Protein AF-A0A3D4S8Q7-F1 (afdb_monomer_lite)

pLDDT: mean 70.91, std 9.89, range [42.59, 83.94]

Sequence (86 aa):
MADRIRRCRDRQEMEHVVDDYVTLGYKITSRGEDSVTLRQIKPHDKHLFVFLVFGWWTCGLANLIYAAIPRYGEEVFVKVDNADGN

Radius of gyration: 35.45 Å; chains: 1; bounding box: 61×17×107 Å

Foldseek 3Di:
DQPDDDADPDPVRVVVVVVVVVVVQWDFPDDDPRDTDTHHDDPPPPVVVVCVVVVVVVVVVVVVVVVVPDPPDDPDDDDDPPPDDD

Structure (mmCIF, N/CA/C/O backbone):
data_AF-A0A3D4S8Q7-F1
#
_entry.id   AF-A0A3D4S8Q7-F1
#
loop_
_atom_site.group_PDB
_atom_site.id
_atom_site.type_symbol
_atom_site.label_atom_id
_atom_site.label_alt_id
_atom_site.label_comp_id
_atom_site.label_asym_id
_atom_site.label_entity_id
_atom_site.label_seq_id
_atom_site.pdbx_PDB_ins_code
_atom_site.Cartn_x
_atom_site.Cartn_y
_atom_site.Cartn_z
_atom_site.occupancy
_atom_site.B_iso_or_equiv
_atom_site.auth_seq_id
_atom_site.auth_comp_id
_atom_site.auth_asym_id
_atom_site.auth_atom_id
_atom_site.pdbx_PDB_model_num
ATOM 1 N N . MET A 1 1 ? -0.851 5.653 26.553 1.00 42.59 1 MET A N 1
ATOM 2 C CA . MET A 1 1 ? -2.036 6.278 27.180 1.00 42.59 1 MET A CA 1
ATOM 3 C C . MET A 1 1 ? -3.264 5.839 26.401 1.00 42.59 1 MET A C 1
ATOM 5 O O . MET A 1 1 ? -3.185 5.799 25.180 1.00 42.59 1 MET A O 1
ATOM 9 N N . ALA A 1 2 ? -4.330 5.411 27.081 1.00 51.56 2 ALA A N 1
ATOM 10 C CA . ALA A 1 2 ? -5.570 4.996 26.425 1.00 51.56 2 ALA A CA 1
ATOM 11 C C . ALA A 1 2 ? -6.347 6.240 25.969 1.00 51.56 2 ALA A C 1
ATOM 13 O O . ALA A 1 2 ? -6.654 7.098 26.789 1.00 51.56 2 ALA A O 1
ATOM 14 N N . ASP A 1 3 ? -6.631 6.333 24.671 1.00 58.38 3 ASP A N 1
ATOM 15 C CA . ASP A 1 3 ? -7.230 7.512 24.024 1.00 58.38 3 ASP A CA 1
ATOM 16 C C . ASP A 1 3 ? -8.723 7.702 24.375 1.00 58.38 3 ASP A C 1
ATOM 18 O O . ASP A 1 3 ? -9.255 8.806 24.330 1.00 58.38 3 ASP A O 1
ATOM 22 N N . ARG A 1 4 ? -9.409 6.631 24.806 1.00 66.81 4 ARG A N 1
ATOM 23 C CA . ARG A 1 4 ? -10.813 6.668 25.237 1.00 66.81 4 ARG A CA 1
ATOM 24 C C . ARG A 1 4 ? -11.089 5.585 26.279 1.00 66.81 4 ARG A C 1
ATOM 26 O O . ARG A 1 4 ? -10.848 4.409 26.021 1.00 66.81 4 ARG A O 1
ATOM 33 N N . ILE A 1 5 ? -11.617 5.974 27.441 1.00 69.00 5 ILE A N 1
ATOM 34 C CA . ILE A 1 5 ? -12.008 5.050 28.517 1.00 69.00 5 ILE A CA 1
ATOM 35 C C . ILE A 1 5 ? -13.537 4.976 28.553 1.00 69.00 5 ILE A C 1
ATOM 37 O O . ILE A 1 5 ? -14.197 5.973 28.845 1.00 69.00 5 ILE A O 1
ATOM 41 N N . ARG A 1 6 ? -14.106 3.802 28.263 1.00 67.88 6 ARG A N 1
ATOM 42 C CA . ARG A 1 6 ? -15.537 3.521 28.453 1.00 67.88 6 ARG A CA 1
ATOM 43 C C . ARG A 1 6 ? -15.707 2.760 29.765 1.00 67.88 6 ARG A C 1
ATOM 45 O O . ARG A 1 6 ? -15.131 1.691 29.923 1.00 67.88 6 ARG A O 1
ATOM 52 N N . ARG A 1 7 ? -16.463 3.328 30.708 1.00 71.00 7 ARG A N 1
ATOM 53 C CA . ARG A 1 7 ? -16.813 2.658 31.969 1.00 71.00 7 ARG A CA 1
ATOM 54 C C . ARG A 1 7 ? -18.082 1.844 31.741 1.00 71.00 7 ARG A C 1
ATOM 56 O O . ARG A 1 7 ? -19.069 2.418 31.289 1.00 71.00 7 ARG A O 1
ATOM 63 N N . CYS A 1 8 ? -18.028 0.547 32.023 1.00 70.81 8 CYS A N 1
ATOM 64 C CA . CYS A 1 8 ? -19.196 -0.332 32.000 1.00 70.81 8 CYS A CA 1
ATOM 65 C C . CYS A 1 8 ? -19.683 -0.537 33.437 1.00 70.81 8 CYS A C 1
ATOM 67 O O . CYS A 1 8 ? -18.879 -0.472 34.371 1.00 70.81 8 CYS A O 1
ATOM 69 N N . ARG A 1 9 ? -20.992 -0.712 33.627 1.00 66.62 9 ARG A N 1
ATOM 70 C CA . ARG A 1 9 ? -21.590 -0.830 34.973 1.00 66.62 9 ARG A CA 1
ATOM 71 C C . ARG A 1 9 ? -21.595 -2.260 35.511 1.00 66.62 9 ARG A C 1
ATOM 73 O O . ARG A 1 9 ? -21.649 -2.441 36.721 1.00 66.62 9 ARG A O 1
ATOM 80 N N . ASP A 1 10 ? -21.555 -3.232 34.606 1.00 75.81 10 ASP A N 1
ATOM 81 C CA . ASP A 1 10 ? -21.662 -4.656 34.896 1.00 75.81 10 ASP A CA 1
ATOM 82 C C . ASP A 1 10 ? -20.693 -5.471 34.023 1.00 75.81 10 ASP A C 1
ATOM 84 O O . ASP A 1 10 ? -20.315 -5.051 32.920 1.00 75.81 10 ASP A O 1
ATOM 88 N N . ARG A 1 11 ? -20.298 -6.652 34.508 1.00 75.31 11 ARG A N 1
ATOM 89 C CA . ARG A 1 11 ? -19.390 -7.564 33.800 1.00 75.31 11 ARG A CA 1
ATOM 90 C C . ARG A 1 11 ? -19.986 -8.058 32.482 1.00 75.31 11 ARG A C 1
ATOM 92 O O . ARG A 1 11 ? -19.255 -8.183 31.503 1.00 75.31 11 ARG A O 1
ATOM 99 N N . GLN A 1 12 ? -21.292 -8.293 32.434 1.00 77.75 12 GLN A N 1
ATOM 100 C CA . GLN A 1 12 ? -21.975 -8.734 31.223 1.00 77.75 12 GLN A CA 1
ATOM 101 C C . GLN A 1 12 ? -21.982 -7.626 30.157 1.00 77.75 12 GLN A C 1
ATOM 103 O O . GLN A 1 12 ? -21.736 -7.884 28.980 1.00 77.75 12 GLN A O 1
ATOM 108 N N . GLU A 1 13 ? -22.172 -6.369 30.572 1.00 77.31 13 GLU A N 1
ATOM 109 C CA . GLU A 1 13 ? -22.089 -5.203 29.682 1.00 77.31 13 GLU A CA 1
ATOM 110 C C . GLU A 1 13 ? -20.676 -5.047 29.097 1.00 77.31 13 GLU A C 1
ATOM 112 O O . GLU A 1 13 ? -20.521 -4.751 27.911 1.00 77.31 13 GLU A O 1
ATOM 117 N N . MET A 1 14 ? -19.638 -5.317 29.897 1.00 79.56 14 MET A N 1
ATOM 118 C CA . MET A 1 14 ? -18.250 -5.302 29.432 1.00 79.56 14 MET A CA 1
ATOM 119 C C . MET A 1 14 ? -17.992 -6.349 28.341 1.00 79.56 14 MET A C 1
ATOM 121 O O . MET A 1 14 ? -17.324 -6.036 27.357 1.00 79.56 14 MET A O 1
ATOM 125 N N . GLU A 1 15 ? -18.515 -7.568 28.483 1.00 79.56 15 GLU A N 1
ATOM 126 C CA . GLU A 1 15 ? -18.312 -8.627 27.485 1.00 79.56 15 GLU A CA 1
ATOM 127 C C . GLU A 1 15 ? -18.986 -8.302 26.149 1.00 79.56 15 GLU A C 1
ATOM 129 O O . GLU A 1 15 ? -18.346 -8.435 25.106 1.00 79.56 15 GLU A O 1
ATOM 134 N N . HIS A 1 16 ? -20.213 -7.775 26.175 1.00 83.81 16 HIS A N 1
ATOM 135 C CA . HIS A 1 16 ? -20.895 -7.320 24.960 1.00 83.81 16 HIS A CA 1
ATOM 136 C C . HIS A 1 16 ? -20.130 -6.202 24.247 1.00 83.81 16 HIS A C 1
ATOM 138 O O . HIS A 1 16 ? -19.930 -6.244 23.035 1.00 83.81 16 HIS A O 1
ATOM 144 N N . VAL A 1 17 ? -19.646 -5.218 25.004 1.00 82.06 17 VAL A N 1
ATOM 145 C CA . VAL A 1 17 ? -18.892 -4.094 24.442 1.00 82.06 17 VAL A CA 1
ATOM 146 C C . VAL A 1 17 ? -17.560 -4.554 23.845 1.00 82.06 17 VAL A C 1
ATOM 148 O O . VAL A 1 17 ? -17.132 -4.029 22.817 1.00 82.06 17 VAL A O 1
ATOM 151 N N . VAL A 1 18 ? -16.890 -5.522 24.472 1.00 83.88 18 VAL A N 1
ATOM 152 C CA . VAL A 1 18 ? -15.658 -6.112 23.934 1.00 83.88 18 VAL A CA 1
ATOM 153 C C . VAL A 1 18 ? -15.930 -6.827 22.614 1.00 83.88 18 VAL A C 1
ATOM 155 O O . VAL A 1 18 ? -15.159 -6.631 21.675 1.00 83.88 18 VAL A O 1
ATOM 158 N N . ASP A 1 19 ? -17.012 -7.596 22.525 1.00 83.94 19 ASP A N 1
ATOM 159 C CA . ASP A 1 19 ? -17.397 -8.311 21.304 1.00 83.94 19 ASP A CA 1
ATOM 160 C C . ASP A 1 19 ? -17.692 -7.351 20.137 1.00 83.94 19 ASP A C 1
ATOM 162 O O . ASP A 1 19 ? -17.149 -7.514 19.040 1.00 83.94 19 ASP A O 1
ATOM 166 N N . ASP A 1 20 ? -18.419 -6.260 20.404 1.00 83.94 20 ASP A N 1
ATOM 167 C CA . ASP A 1 20 ? -18.646 -5.181 19.433 1.00 83.94 20 ASP A CA 1
ATOM 168 C C . ASP A 1 20 ? -17.323 -4.587 18.926 1.00 83.94 20 ASP A C 1
ATOM 170 O O . ASP A 1 20 ? -17.118 -4.396 17.725 1.00 83.94 20 ASP A O 1
ATOM 174 N N . TYR A 1 21 ? -16.380 -4.300 19.829 1.00 81.00 21 TYR A N 1
ATOM 175 C CA . TYR A 1 21 ? -15.085 -3.746 19.434 1.00 81.00 21 TYR A CA 1
ATOM 176 C C . TYR A 1 21 ? -14.227 -4.746 18.655 1.00 81.00 21 TYR A C 1
ATOM 178 O O . TYR A 1 21 ? -13.535 -4.344 17.717 1.00 81.00 21 TYR A O 1
ATOM 186 N N . VAL A 1 22 ? -14.279 -6.032 18.998 1.00 81.12 22 VAL A N 1
ATOM 187 C CA . VAL A 1 22 ? -13.608 -7.089 18.232 1.00 81.12 22 VAL A CA 1
ATOM 188 C C . VAL A 1 22 ? -14.202 -7.191 16.827 1.00 81.12 22 VAL A C 1
ATOM 190 O O . VAL A 1 22 ? -13.444 -7.221 15.854 1.00 81.12 22 VAL A O 1
ATOM 193 N N . THR A 1 23 ? -15.529 -7.123 16.703 1.00 82.94 23 THR A N 1
ATOM 194 C CA . THR A 1 23 ? -16.243 -7.084 15.416 1.00 82.94 23 THR A CA 1
ATOM 195 C C . THR A 1 23 ? -15.853 -5.861 14.579 1.00 82.94 23 THR A C 1
ATOM 197 O O . THR A 1 23 ? -15.660 -5.963 13.369 1.00 82.94 23 THR A O 1
ATOM 200 N N . LEU A 1 24 ? -15.627 -4.711 15.219 1.00 77.44 24 LEU A N 1
ATOM 201 C CA . LEU A 1 24 ? -15.117 -3.492 14.577 1.00 77.44 24 LEU A CA 1
ATOM 202 C C . LEU A 1 24 ? -13.617 -3.557 14.213 1.00 77.44 24 LEU A C 1
ATOM 204 O O . LEU A 1 24 ? -13.057 -2.567 13.732 1.00 77.44 24 LEU A O 1
ATOM 208 N N . GLY A 1 25 ? -12.945 -4.689 14.444 1.00 72.50 25 GLY A N 1
ATOM 209 C CA . GLY A 1 25 ? -11.542 -4.907 14.081 1.00 72.50 25 GLY A CA 1
ATOM 210 C C . GLY A 1 25 ? -10.528 -4.436 15.130 1.00 72.50 25 GLY A C 1
ATOM 211 O O . GLY A 1 25 ? -9.344 -4.254 14.822 1.00 72.50 25 GLY A O 1
ATOM 212 N N . TYR A 1 26 ? -10.953 -4.217 16.375 1.00 76.62 26 TYR A N 1
ATOM 213 C CA . TYR A 1 26 ? -10.038 -3.958 17.484 1.00 76.62 26 TYR A CA 1
ATOM 214 C C . TYR A 1 26 ? -9.511 -5.286 18.041 1.00 76.62 26 TYR A C 1
ATOM 216 O O . TYR A 1 26 ? -10.254 -6.248 18.198 1.00 76.62 26 TYR A O 1
ATOM 224 N N 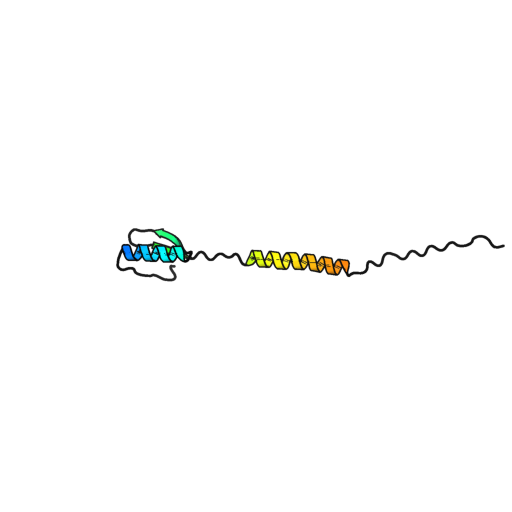. LYS A 1 27 ? -8.223 -5.349 18.394 1.00 76.62 27 LYS A N 1
ATOM 225 C CA . LYS A 1 27 ? -7.658 -6.498 19.118 1.00 76.62 27 LYS A CA 1
ATOM 226 C C . LYS A 1 27 ? -7.555 -6.220 20.609 1.00 76.62 27 LYS A C 1
ATOM 228 O O . LYS A 1 27 ? -7.120 -5.147 21.033 1.00 76.62 27 LYS A O 1
ATOM 233 N N . ILE A 1 28 ? -7.886 -7.233 21.402 1.00 79.06 28 ILE A N 1
ATOM 234 C CA . ILE A 1 28 ? -7.669 -7.239 22.849 1.00 79.06 28 ILE A CA 1
ATOM 235 C C . ILE A 1 28 ? -6.159 -7.265 23.103 1.00 79.06 28 ILE A C 1
ATOM 237 O O . ILE A 1 28 ? -5.450 -8.134 22.604 1.00 79.06 28 ILE A O 1
ATOM 241 N N . THR A 1 29 ? -5.663 -6.273 23.839 1.00 77.88 29 THR A N 1
ATOM 242 C CA . THR A 1 29 ? -4.239 -6.123 24.189 1.00 77.88 29 THR A CA 1
ATOM 243 C C . THR A 1 29 ? -3.967 -6.552 25.633 1.00 77.88 29 THR A C 1
ATOM 245 O O . THR A 1 29 ? -2.893 -7.064 25.921 1.00 77.88 29 THR A O 1
ATOM 248 N N . SER A 1 30 ? -4.932 -6.369 26.540 1.00 71.25 30 SER A N 1
ATOM 249 C CA . SER A 1 30 ? -4.858 -6.838 27.930 1.00 71.25 30 SER A CA 1
ATOM 250 C C . SER A 1 30 ? -6.266 -7.104 28.469 1.00 71.25 30 SER A C 1
ATOM 252 O O . SER A 1 30 ? -7.178 -6.325 28.180 1.00 71.25 30 SER A O 1
ATOM 254 N N . ARG A 1 31 ? -6.447 -8.192 29.227 1.00 69.94 31 ARG A N 1
ATOM 255 C CA . ARG A 1 31 ? -7.718 -8.595 29.850 1.00 69.94 31 ARG A CA 1
ATOM 256 C C . ARG A 1 31 ? -7.473 -8.882 31.332 1.00 69.94 31 ARG A C 1
ATOM 258 O O . ARG A 1 31 ? -6.824 -9.870 31.658 1.00 69.94 31 ARG A O 1
ATOM 265 N N . GLY A 1 32 ? -7.961 -8.006 32.203 1.00 73.75 32 GLY A N 1
ATOM 266 C CA . GLY A 1 32 ? -8.075 -8.232 33.644 1.00 73.75 32 GLY A CA 1
ATOM 267 C C . GLY A 1 32 ? -9.504 -8.619 34.036 1.00 73.75 32 GLY A C 1
ATOM 268 O O . GLY A 1 32 ? -10.391 -8.657 33.185 1.00 73.75 32 GLY A O 1
ATOM 269 N N . GLU A 1 33 ? -9.733 -8.887 35.323 1.00 63.78 33 GLU A N 1
ATOM 270 C CA . GLU A 1 33 ? -11.072 -9.213 35.848 1.00 63.78 33 GLU A CA 1
ATOM 271 C C . GLU A 1 33 ? -12.074 -8.058 35.706 1.00 63.78 33 GLU A C 1
ATOM 273 O O . GLU A 1 33 ? -13.236 -8.306 35.400 1.00 63.78 33 GLU A O 1
ATOM 278 N N . ASP A 1 34 ? -11.610 -6.814 35.858 1.00 66.75 34 ASP A N 1
ATOM 279 C CA . ASP A 1 34 ? -12.460 -5.611 35.867 1.00 66.75 34 ASP A CA 1
ATOM 280 C C . ASP A 1 34 ? -12.150 -4.633 34.715 1.00 66.75 34 ASP A C 1
ATOM 282 O O . ASP A 1 34 ? -12.797 -3.604 34.547 1.00 66.75 34 ASP A O 1
ATOM 286 N N . SER A 1 35 ? -11.128 -4.915 33.895 1.00 67.50 35 SER A N 1
ATOM 287 C CA . SER A 1 35 ? -10.735 -4.011 32.806 1.00 67.50 35 SER A CA 1
ATOM 288 C C . SER A 1 35 ? -10.219 -4.742 31.573 1.00 67.50 35 SER A C 1
ATOM 290 O O . SER A 1 35 ? -9.443 -5.693 31.660 1.00 67.50 35 SER A O 1
ATOM 292 N N . VAL A 1 36 ? -10.622 -4.264 30.393 1.00 75.50 36 VAL A N 1
ATOM 293 C CA . VAL A 1 36 ? -10.154 -4.772 29.099 1.00 75.50 36 VAL A CA 1
ATOM 294 C C . VAL A 1 36 ? -9.595 -3.620 28.277 1.00 75.50 36 VAL A C 1
ATOM 296 O O . VAL A 1 36 ? -10.251 -2.602 28.069 1.00 75.50 36 VAL A O 1
ATOM 299 N N . THR A 1 37 ? -8.362 -3.777 27.802 1.00 76.12 37 THR A N 1
ATOM 300 C CA . THR A 1 37 ? -7.710 -2.817 26.907 1.00 76.12 37 THR A CA 1
ATOM 301 C C . THR A 1 37 ? -7.793 -3.324 25.473 1.00 76.12 37 THR A C 1
ATOM 303 O O . THR A 1 37 ? -7.291 -4.406 25.162 1.00 76.12 37 THR A O 1
ATOM 306 N N . LEU A 1 38 ? -8.387 -2.523 24.591 1.00 73.81 38 LEU A N 1
ATOM 307 C CA . LEU A 1 38 ? -8.569 -2.810 23.168 1.00 73.81 38 LEU A CA 1
ATOM 308 C C . LEU A 1 38 ? -7.746 -1.828 22.331 1.00 73.81 38 LEU A C 1
ATOM 310 O O . LEU A 1 38 ? -7.721 -0.629 22.615 1.00 73.81 38 LEU A O 1
ATOM 314 N N . ARG A 1 39 ? -7.088 -2.317 21.280 1.00 75.75 39 ARG A N 1
ATOM 315 C CA . ARG A 1 39 ? -6.301 -1.500 20.350 1.00 75.75 39 ARG A CA 1
ATOM 316 C C . ARG A 1 39 ? -6.811 -1.687 18.927 1.00 75.75 39 ARG A C 1
ATOM 318 O O . ARG A 1 39 ? -6.931 -2.813 18.453 1.00 75.75 39 ARG A O 1
ATOM 325 N N . GLN A 1 40 ? -7.089 -0.580 18.239 1.00 71.12 40 GLN A N 1
ATOM 326 C CA . GLN A 1 40 ? -7.510 -0.612 16.839 1.00 71.12 40 GLN A CA 1
ATOM 327 C C . GLN A 1 40 ? -6.347 -1.064 15.956 1.00 71.12 40 GLN A C 1
ATOM 329 O O . GLN A 1 40 ? -5.266 -0.469 16.008 1.00 71.12 40 GLN A O 1
ATOM 334 N N . ILE A 1 41 ? -6.571 -2.075 15.120 1.00 64.25 41 ILE A N 1
ATOM 335 C CA . ILE A 1 41 ? -5.623 -2.446 14.072 1.00 64.25 41 ILE A CA 1
ATOM 336 C C . ILE A 1 41 ? -6.104 -1.795 12.787 1.00 64.25 41 ILE A C 1
ATOM 338 O O . ILE A 1 41 ? -7.058 -2.249 12.166 1.00 64.25 41 ILE A O 1
ATOM 342 N N . LYS A 1 42 ? -5.458 -0.697 12.396 1.00 61.53 42 LYS A N 1
ATOM 343 C CA . LYS A 1 42 ? -5.652 -0.126 11.064 1.00 61.53 42 LYS A CA 1
ATOM 344 C C . LYS A 1 42 ? -4.781 -0.913 10.078 1.00 61.53 42 LYS A C 1
ATOM 346 O O . LYS A 1 42 ? -3.560 -0.874 10.242 1.00 61.53 42 LYS A O 1
ATOM 351 N N . PRO A 1 43 ? -5.351 -1.605 9.074 1.00 57.72 43 PRO A N 1
ATOM 352 C CA . PRO A 1 43 ? -4.552 -2.179 8.000 1.00 57.72 43 PRO A CA 1
ATOM 353 C C . PRO A 1 43 ? -3.942 -1.028 7.193 1.00 57.72 43 PRO A C 1
ATOM 355 O O . PRO A 1 43 ? -4.649 -0.177 6.653 1.00 57.72 43 PRO A O 1
ATOM 358 N N . HIS A 1 44 ? -2.614 -0.963 7.163 1.00 56.28 44 HIS A N 1
ATOM 359 C CA . HIS A 1 44 ? -1.854 0.069 6.458 1.00 56.28 44 HIS A CA 1
ATOM 360 C C . HIS A 1 44 ? -1.504 -0.383 5.026 1.00 56.28 44 HIS A C 1
ATOM 362 O O . HIS A 1 44 ? -0.418 -0.116 4.523 1.00 56.28 44 HIS A O 1
ATOM 368 N N . ASP A 1 45 ? -2.432 -1.049 4.335 1.00 57.22 45 ASP A N 1
ATOM 369 C CA . ASP A 1 45 ? -2.227 -1.597 2.984 1.00 57.22 45 ASP A CA 1
ATOM 370 C C . ASP A 1 45 ? -2.529 -0.582 1.874 1.00 57.22 45 ASP A C 1
ATOM 372 O O . ASP A 1 45 ? -3.232 -0.858 0.907 1.00 57.22 45 ASP A O 1
ATOM 376 N N . LYS A 1 46 ? -2.013 0.643 2.007 1.00 59.81 46 LYS A N 1
ATOM 377 C CA . LYS A 1 46 ? -2.139 1.667 0.951 1.00 59.81 46 LYS A CA 1
ATOM 378 C C . LYS A 1 46 ? -0.844 1.912 0.188 1.00 59.81 46 LYS A C 1
ATOM 380 O O . LYS A 1 46 ? -0.889 2.369 -0.948 1.00 59.81 46 LYS A O 1
ATOM 385 N N . HIS A 1 47 ? 0.305 1.565 0.763 1.00 60.91 47 HIS A N 1
ATOM 386 C CA . HIS A 1 47 ? 1.596 1.819 0.119 1.00 60.91 47 HIS A CA 1
ATOM 387 C C . HIS A 1 47 ? 1.943 0.780 -0.953 1.00 60.91 47 HIS A C 1
ATOM 389 O O . HIS A 1 47 ? 2.495 1.144 -1.988 1.00 60.91 47 HIS A O 1
ATOM 395 N N . LEU A 1 48 ? 1.558 -0.485 -0.756 1.00 71.94 48 LEU A N 1
ATOM 396 C CA . LEU A 1 48 ? 1.836 -1.559 -1.714 1.00 71.94 48 LEU A CA 1
ATOM 397 C C . LEU A 1 48 ? 1.121 -1.330 -3.054 1.00 71.94 48 LEU A C 1
ATOM 399 O O . LEU A 1 48 ? 1.720 -1.482 -4.115 1.00 71.94 48 LEU A O 1
ATOM 403 N N . PHE A 1 49 ? -0.140 -0.892 -3.002 1.00 76.25 49 PHE A N 1
ATOM 404 C CA . PHE A 1 49 ? -0.930 -0.592 -4.195 1.00 76.25 49 PHE A CA 1
ATOM 405 C C . PHE A 1 49 ? -0.341 0.578 -4.994 1.00 76.25 49 PHE A C 1
ATOM 407 O O . PHE A 1 49 ? -0.192 0.489 -6.210 1.00 76.25 49 PHE A O 1
ATOM 414 N N . VAL A 1 50 ? 0.061 1.654 -4.307 1.00 76.31 50 VAL A N 1
ATOM 415 C CA . VAL A 1 50 ? 0.701 2.813 -4.947 1.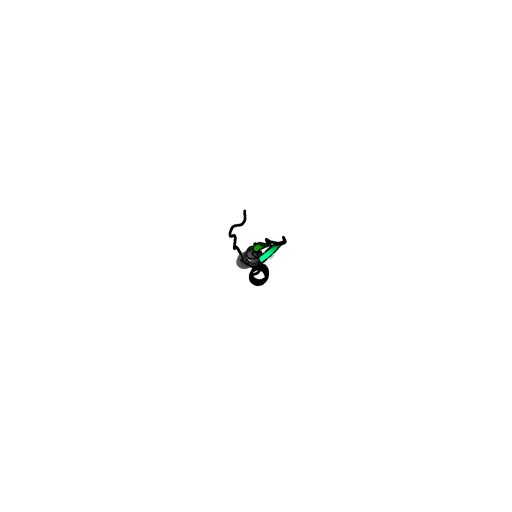00 76.31 50 VAL A CA 1
ATOM 416 C C . VAL A 1 50 ? 2.017 2.407 -5.612 1.00 76.31 50 VAL A C 1
ATOM 418 O O . VAL A 1 50 ? 2.267 2.808 -6.745 1.00 76.31 50 VAL A O 1
ATOM 421 N N . PHE A 1 51 ? 2.830 1.573 -4.959 1.00 77.12 51 PHE A N 1
ATOM 422 C CA . P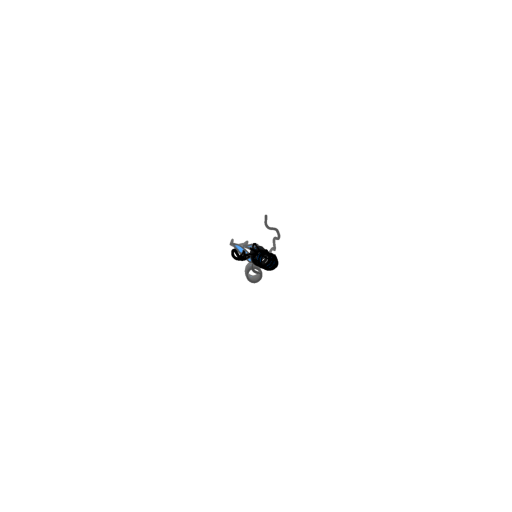HE A 1 51 ? 4.099 1.117 -5.526 1.00 77.12 51 PHE A CA 1
ATOM 423 C C . PHE A 1 51 ? 3.907 0.232 -6.767 1.00 77.12 51 PHE A C 1
ATOM 425 O O . PHE A 1 51 ? 4.638 0.385 -7.743 1.00 77.12 51 PHE A O 1
ATOM 432 N N . LEU A 1 52 ? 2.895 -0.645 -6.772 1.00 80.25 52 LEU A N 1
ATOM 433 C CA . LEU A 1 52 ? 2.588 -1.500 -7.925 1.00 80.25 52 LEU A CA 1
ATOM 434 C C . LEU A 1 52 ? 2.105 -0.691 -9.134 1.00 80.25 52 LEU A C 1
ATOM 436 O O . LEU A 1 52 ? 2.552 -0.928 -10.256 1.00 80.25 52 LEU A O 1
ATOM 440 N N . VAL A 1 53 ? 1.219 0.283 -8.902 1.00 82.75 53 VAL A N 1
ATOM 441 C CA . VAL A 1 53 ? 0.696 1.146 -9.967 1.00 82.75 53 VAL A CA 1
ATOM 442 C C . VAL A 1 53 ? 1.812 2.041 -10.505 1.00 82.75 53 VAL A C 1
ATOM 444 O O . VAL A 1 53 ? 2.099 2.000 -11.696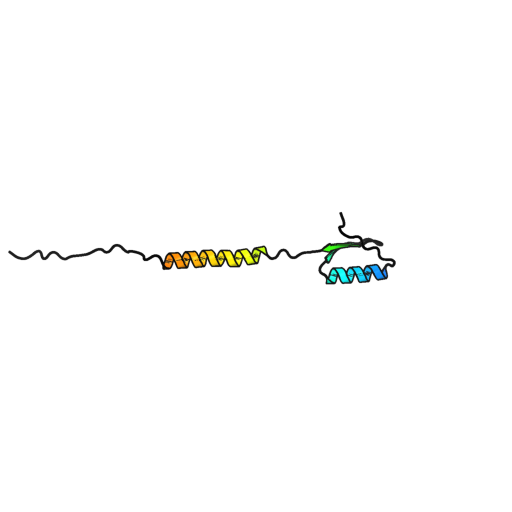 1.00 82.75 53 VAL A O 1
ATOM 447 N N . PHE A 1 54 ? 2.505 2.803 -9.658 1.00 80.19 54 PHE A N 1
ATOM 448 C CA . PHE A 1 54 ? 3.541 3.719 -10.145 1.00 80.19 54 PHE A CA 1
ATOM 449 C C . PHE A 1 54 ? 4.765 2.995 -10.717 1.00 80.19 54 PHE A C 1
ATOM 451 O O . PHE A 1 54 ? 5.308 3.458 -11.714 1.00 80.19 54 PHE A O 1
ATOM 45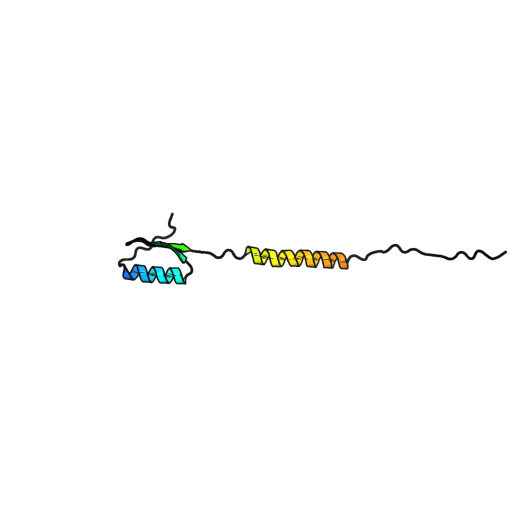8 N N . GLY A 1 55 ? 5.184 1.860 -10.150 1.00 79.44 55 GLY A N 1
ATOM 459 C CA . GLY A 1 55 ? 6.330 1.097 -10.653 1.00 79.44 55 GLY A CA 1
ATOM 460 C C . GLY A 1 55 ? 6.087 0.491 -12.037 1.00 79.44 55 GLY A C 1
ATOM 461 O O . GLY A 1 55 ? 6.934 0.603 -12.921 1.00 79.44 55 GLY A O 1
ATOM 462 N N . TRP A 1 56 ? 4.912 -0.106 -12.266 1.00 78.50 56 TRP A N 1
ATOM 463 C CA . TRP A 1 56 ? 4.587 -0.662 -13.584 1.00 78.50 56 TRP A CA 1
ATOM 464 C C . TRP A 1 56 ? 4.398 0.438 -14.632 1.00 78.50 56 TRP A C 1
ATOM 466 O O . TRP A 1 56 ? 4.883 0.313 -15.758 1.00 78.50 56 TRP A O 1
ATOM 476 N N . TRP A 1 57 ? 3.736 1.539 -14.262 1.00 80.69 57 TRP A N 1
ATOM 477 C CA . TRP A 1 57 ? 3.537 2.665 -15.170 1.00 80.69 57 TRP A CA 1
ATOM 478 C C . TRP A 1 57 ? 4.857 3.333 -15.565 1.00 80.69 57 TRP A C 1
ATOM 480 O O . TRP A 1 57 ? 5.025 3.626 -16.743 1.00 80.69 57 TRP A O 1
ATOM 490 N N . THR A 1 58 ? 5.818 3.530 -14.656 1.00 79.56 58 THR A N 1
ATOM 491 C CA . THR A 1 58 ? 7.112 4.145 -15.014 1.00 79.56 58 THR A CA 1
ATOM 492 C C . THR A 1 58 ? 7.947 3.252 -15.929 1.00 79.56 58 THR A C 1
ATOM 494 O O . THR A 1 58 ? 8.487 3.750 -16.918 1.00 79.56 58 THR A O 1
ATOM 497 N N . CYS A 1 59 ? 8.002 1.940 -15.678 1.00 80.12 59 CYS A N 1
ATOM 498 C CA . CYS A 1 59 ? 8.675 0.994 -16.573 1.00 80.12 59 CYS A CA 1
ATOM 499 C C . CYS A 1 59 ? 7.982 0.893 -17.942 1.00 80.12 59 CYS A C 1
ATOM 501 O O . CYS A 1 59 ? 8.653 0.911 -18.975 1.00 80.12 59 CYS A O 1
ATOM 503 N N . GLY A 1 60 ? 6.647 0.832 -17.968 1.00 80.56 60 GLY A N 1
ATOM 504 C CA . GLY A 1 60 ? 5.867 0.791 -19.206 1.00 80.56 60 GLY A CA 1
ATOM 505 C C . GLY A 1 60 ? 6.017 2.064 -20.042 1.00 80.56 60 GLY A C 1
ATOM 506 O O . GLY A 1 60 ? 6.218 1.980 -21.253 1.00 80.56 60 GLY A O 1
ATOM 507 N N . LEU A 1 61 ? 5.995 3.239 -19.401 1.00 82.44 61 LEU A N 1
ATOM 508 C CA . LEU A 1 61 ? 6.166 4.530 -20.073 1.00 82.44 61 LEU A CA 1
ATOM 509 C C . LEU A 1 61 ? 7.599 4.713 -20.589 1.00 82.44 61 LEU A C 1
ATOM 511 O O . LEU A 1 61 ? 7.786 5.178 -21.708 1.00 82.44 61 LEU A O 1
ATOM 515 N N . ALA A 1 62 ? 8.608 4.305 -19.813 1.00 78.75 62 ALA A N 1
ATOM 516 C CA . ALA A 1 62 ? 10.002 4.329 -20.253 1.00 78.75 62 ALA A CA 1
ATOM 517 C C . ALA A 1 62 ? 10.225 3.425 -21.475 1.00 78.75 62 ALA A C 1
ATOM 519 O O . ALA A 1 62 ? 10.903 3.829 -22.417 1.00 78.75 62 ALA A O 1
ATOM 520 N N . ASN A 1 63 ? 9.606 2.240 -21.502 1.00 82.44 63 ASN A N 1
ATOM 521 C CA . ASN A 1 63 ? 9.673 1.346 -22.656 1.00 82.44 63 ASN A CA 1
ATOM 522 C C . ASN A 1 63 ? 8.921 1.905 -23.877 1.00 82.44 63 ASN A C 1
ATOM 524 O O . ASN A 1 63 ? 9.401 1.780 -25.001 1.00 82.44 63 ASN A O 1
ATOM 528 N N . LEU A 1 64 ? 7.775 2.564 -23.668 1.00 81.50 64 LEU A N 1
ATOM 529 C CA . LEU A 1 64 ? 7.036 3.248 -24.733 1.00 81.50 64 LEU A CA 1
ATOM 530 C C . LEU A 1 64 ? 7.868 4.384 -25.347 1.00 81.50 64 LEU A C 1
ATOM 532 O O . LEU A 1 64 ? 7.978 4.468 -26.566 1.00 81.50 64 LEU A O 1
ATOM 536 N N . ILE A 1 65 ? 8.483 5.228 -24.511 1.00 82.00 65 ILE A N 1
ATOM 537 C CA . ILE A 1 65 ? 9.376 6.306 -24.957 1.00 82.00 65 ILE A CA 1
ATOM 538 C C . ILE A 1 65 ? 10.575 5.714 -25.701 1.00 82.00 65 ILE A C 1
ATOM 540 O O . ILE A 1 65 ? 10.915 6.191 -26.777 1.00 82.00 65 ILE A O 1
ATOM 544 N N . TYR A 1 66 ? 11.177 4.645 -25.176 1.00 76.00 66 TYR A N 1
ATOM 545 C CA . TYR A 1 66 ? 12.283 3.954 -25.835 1.00 76.00 66 TYR A CA 1
ATOM 546 C C . TYR A 1 66 ? 11.903 3.418 -27.224 1.00 76.00 66 TYR A C 1
ATOM 548 O O . TYR A 1 66 ? 12.676 3.565 -28.165 1.00 76.00 66 TYR A O 1
ATOM 556 N N . ALA A 1 67 ? 10.709 2.838 -27.371 1.00 76.12 67 ALA A N 1
ATOM 557 C CA . ALA A 1 67 ? 10.202 2.355 -28.655 1.00 76.12 67 ALA A CA 1
ATOM 558 C C . ALA A 1 67 ? 9.818 3.491 -29.620 1.00 76.12 67 ALA A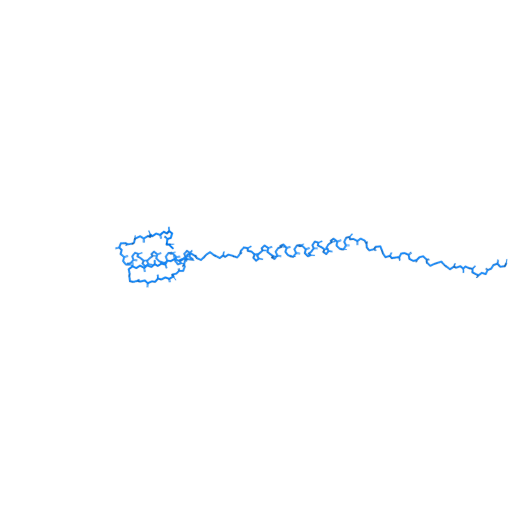 C 1
ATOM 560 O O . ALA A 1 67 ? 9.897 3.317 -30.834 1.00 76.12 67 ALA A O 1
ATOM 561 N N . ALA A 1 68 ? 9.402 4.644 -29.090 1.00 76.44 68 ALA A N 1
ATOM 562 C CA . ALA A 1 68 ? 9.060 5.827 -29.873 1.00 76.44 68 ALA A CA 1
ATOM 563 C C . ALA A 1 68 ? 10.290 6.613 -30.355 1.00 76.44 68 ALA A C 1
ATOM 565 O O . ALA A 1 68 ? 10.157 7.441 -31.255 1.00 76.44 68 ALA A O 1
ATOM 566 N N . ILE A 1 69 ? 11.477 6.376 -29.783 1.00 76.00 69 ILE A N 1
ATOM 567 C CA . ILE A 1 69 ? 12.720 6.965 -30.283 1.00 76.00 69 ILE A CA 1
ATOM 568 C C . ILE A 1 69 ? 13.107 6.231 -31.576 1.00 76.00 69 ILE A C 1
ATOM 570 O O . ILE A 1 69 ? 13.432 5.041 -31.527 1.00 76.00 69 ILE A O 1
ATOM 574 N N . PRO A 1 70 ? 13.106 6.910 -32.739 1.00 66.56 70 PRO A N 1
ATOM 575 C CA . PRO A 1 70 ? 13.583 6.307 -33.971 1.00 66.56 70 PRO A CA 1
ATOM 576 C C . PRO A 1 70 ? 15.064 5.966 -33.804 1.00 66.56 70 PRO A C 1
ATOM 578 O O . PRO A 1 70 ? 15.904 6.836 -33.563 1.00 66.56 70 PRO A O 1
ATOM 581 N N . ARG A 1 71 ? 15.394 4.678 -33.922 1.00 64.19 71 ARG A N 1
ATOM 582 C CA . ARG A 1 71 ? 16.783 4.257 -34.079 1.00 64.19 71 ARG A CA 1
ATOM 583 C C . ARG A 1 71 ? 17.221 4.662 -35.479 1.00 64.19 71 ARG A C 1
ATOM 585 O O . ARG A 1 71 ? 16.944 3.949 -36.438 1.00 64.19 71 ARG A O 1
ATOM 592 N N . TYR A 1 72 ? 17.887 5.805 -35.587 1.00 56.78 72 TYR A N 1
ATOM 593 C CA . TYR A 1 72 ? 18.666 6.143 -36.771 1.00 56.78 72 TYR A CA 1
ATOM 594 C C . TYR A 1 72 ? 19.852 5.173 -36.824 1.00 56.78 72 TYR A C 1
ATOM 596 O O . TYR A 1 72 ? 20.890 5.396 -36.205 1.00 56.78 72 TYR A O 1
ATOM 604 N N . GLY A 1 73 ? 19.628 4.019 -37.454 1.00 59.66 73 GLY A N 1
ATOM 605 C CA . GLY A 1 73 ? 20.695 3.117 -37.857 1.00 59.66 73 GLY A CA 1
ATOM 606 C C . GLY A 1 73 ? 21.543 3.813 -38.913 1.00 59.66 73 GLY A C 1
ATOM 607 O O . GLY A 1 73 ? 21.014 4.549 -39.740 1.00 59.66 73 GLY A O 1
ATOM 608 N N . GLU A 1 74 ? 22.853 3.618 -38.836 1.00 56.47 74 GLU A N 1
ATOM 609 C CA . GLU A 1 74 ? 23.823 4.187 -39.766 1.00 56.47 74 GLU A CA 1
ATOM 610 C C . GLU A 1 74 ? 23.434 3.855 -41.218 1.00 56.47 74 GLU A C 1
ATOM 612 O O . GLU A 1 74 ? 23.395 2.689 -41.616 1.00 56.47 74 GLU A O 1
ATOM 617 N N . GLU A 1 75 ? 23.103 4.879 -42.006 1.00 57.03 75 GLU A N 1
ATOM 618 C CA . GLU A 1 75 ? 22.814 4.731 -43.432 1.00 57.03 75 GLU A CA 1
ATOM 619 C C . GLU A 1 75 ? 24.139 4.610 -44.193 1.00 57.03 75 GLU A C 1
ATOM 621 O O . GLU A 1 75 ? 24.733 5.596 -44.630 1.00 57.03 75 GLU A O 1
ATOM 626 N N . VAL A 1 76 ? 24.640 3.380 -44.326 1.00 58.75 76 VAL A N 1
ATOM 627 C CA . VAL A 1 76 ? 25.847 3.103 -45.112 1.00 58.75 76 VAL A CA 1
ATOM 628 C C . VAL A 1 76 ? 25.472 3.023 -46.590 1.00 58.75 76 VAL A C 1
ATOM 630 O O . VAL A 1 76 ? 24.914 2.031 -47.061 1.00 58.75 76 VAL A O 1
ATOM 633 N N . PHE A 1 77 ? 25.791 4.076 -47.343 1.00 50.12 77 PHE A N 1
ATOM 634 C CA . PHE A 1 77 ? 25.621 4.093 -48.793 1.00 50.12 77 PHE A CA 1
ATOM 635 C C . PHE A 1 77 ? 26.801 3.378 -49.463 1.00 50.12 77 PHE A C 1
ATOM 637 O O . PHE A 1 77 ? 27.892 3.932 -49.593 1.00 50.12 77 PHE A O 1
ATOM 644 N N . VAL A 1 78 ? 26.593 2.133 -49.893 1.00 56.56 78 VAL A N 1
ATOM 645 C CA . VAL A 1 78 ? 27.586 1.379 -50.669 1.00 56.56 78 VAL A CA 1
ATOM 646 C C . VAL A 1 78 ? 27.348 1.646 -52.152 1.00 56.56 78 VAL A C 1
ATOM 648 O O . VAL A 1 78 ? 26.362 1.186 -52.725 1.00 56.56 78 VAL A O 1
ATOM 651 N N . LYS A 1 79 ? 28.254 2.402 -52.778 1.00 61.84 79 LYS A N 1
ATOM 652 C CA . LYS A 1 79 ? 28.266 2.634 -54.225 1.00 61.84 79 LYS A CA 1
ATOM 653 C C . LYS A 1 79 ? 29.379 1.802 -54.855 1.00 61.84 79 LYS A C 1
ATOM 655 O O . LYS A 1 79 ? 30.518 1.854 -54.407 1.00 61.84 79 LYS A O 1
ATOM 660 N N . VAL A 1 80 ? 29.037 1.047 -55.894 1.00 65.69 80 VAL A N 1
ATOM 661 C CA . VAL A 1 80 ? 30.019 0.377 -56.750 1.00 65.69 80 VAL A CA 1
ATOM 662 C C . VAL A 1 80 ? 30.600 1.434 -57.683 1.00 65.69 80 VAL A C 1
ATOM 664 O O . VAL A 1 80 ? 29.862 2.024 -58.477 1.00 65.69 80 VAL A O 1
ATOM 667 N N . ASP A 1 81 ? 31.899 1.699 -57.571 1.00 60.94 81 ASP A N 1
ATOM 668 C CA . ASP A 1 81 ? 32.615 2.386 -58.638 1.00 60.94 81 ASP A CA 1
ATOM 669 C C . ASP A 1 81 ? 32.771 1.400 -59.792 1.00 60.94 81 ASP A C 1
ATOM 671 O O . ASP A 1 81 ? 33.364 0.331 -59.637 1.00 60.94 81 ASP A O 1
ATOM 675 N N . ASN A 1 82 ? 32.227 1.763 -60.954 1.00 59.56 82 ASN A N 1
ATOM 676 C CA . ASN A 1 82 ? 32.639 1.148 -62.207 1.00 59.56 82 ASN A CA 1
ATOM 677 C C . ASN A 1 82 ? 34.088 1.587 -62.452 1.00 59.56 82 ASN A C 1
ATOM 679 O O . ASN A 1 82 ? 34.348 2.575 -63.138 1.00 59.56 82 ASN A O 1
ATOM 683 N N . ALA A 1 83 ? 35.038 0.861 -61.864 1.00 64.00 83 ALA A N 1
ATOM 684 C CA . ALA A 1 83 ? 36.277 0.619 -62.571 1.00 64.00 83 ALA A CA 1
ATOM 685 C C . ALA A 1 83 ? 35.842 -0.101 -63.846 1.00 64.00 83 ALA A C 1
ATOM 687 O O . ALA A 1 83 ? 35.273 -1.182 -63.740 1.00 64.00 83 ALA A O 1
ATOM 688 N N . ASP A 1 84 ? 35.886 0.612 -64.974 1.00 63.16 84 ASP A N 1
ATOM 689 C CA . ASP A 1 84 ? 36.184 0.119 -66.327 1.00 63.16 84 ASP A CA 1
ATOM 690 C C . ASP A 1 84 ? 35.552 1.058 -67.365 1.00 63.16 84 ASP A C 1
ATOM 692 O O . ASP A 1 84 ? 34.342 1.052 -67.597 1.00 63.16 84 ASP A O 1
ATOM 696 N N . GLY A 1 85 ? 36.382 1.881 -68.014 1.00 57.31 85 GLY A N 1
ATOM 697 C CA . GLY A 1 85 ? 35.905 2.776 -69.065 1.00 57.31 85 GLY A CA 1
ATOM 698 C C . GLY A 1 85 ? 36.953 3.657 -69.747 1.00 57.31 85 GLY A C 1
ATOM 699 O O . GLY A 1 85 ? 36.645 4.816 -69.981 1.00 57.31 85 GLY A O 1
ATOM 700 N N . ASN A 1 86 ? 38.124 3.087 -70.074 1.00 48.56 86 ASN A N 1
ATOM 701 C CA . ASN A 1 86 ? 39.115 3.559 -71.066 1.00 48.56 86 ASN A CA 1
ATOM 702 C C . ASN A 1 86 ? 39.788 4.932 -70.864 1.00 48.56 86 ASN A C 1
ATOM 704 O O . ASN A 1 86 ? 39.220 5.956 -71.306 1.00 48.56 86 ASN A O 1
#

Secondary structure (DSSP, 8-state):
--S--PPPSSHHHHHHHHHHHHHTTEEEEEE-SS-EEEEE----TTHHHHHHHHHHHHHHHHHHHHHHS-----------------